Protein AF-A0A1G7JNN5-F1 (afdb_monomer)

Secondary structure (DSSP, 8-state):
---------SS--EEEEEEEE-TTS-EEEESS-S-SSSS--TTHHHHS-GGGS-EEEEEEEETT-TTS--EEEEEEEEE-TTS-EEEEEEEEETT-SS--TTSPPEEEEEE-

Radius of gyration: 16.77 Å; Cα contacts (8 Å, |Δi|>4): 185; chains: 1; bounding box: 44×44×38 Å

Foldseek 3Di:
DDDDDDDDDPDDFKDKWWWDQAPPRDTDIDPCPPDPDPDPPPCPVVVDQSRHDDTQKMWMAGPVCNVAATKMKGWDFDADPSRHTFKIKIWIQRNPPDDSPPHDTDIDMDGD

Structure (mmCIF, N/CA/C/O backbone):
data_AF-A0A1G7JNN5-F1
#
_entry.id   AF-A0A1G7JNN5-F1
#
loop_
_atom_site.group_PDB
_atom_site.id
_atom_site.type_symbol
_atom_site.label_atom_id
_atom_site.label_alt_id
_atom_site.label_comp_id
_atom_site.label_asym_id
_atom_site.label_entity_id
_atom_site.label_seq_id
_atom_site.pdbx_PDB_ins_code
_atom_site.Cartn_x
_atom_site.Cartn_y
_atom_site.Cartn_z
_atom_site.occupancy
_atom_site.B_iso_or_equiv
_atom_site.auth_seq_id
_atom_site.auth_comp_id
_atom_site.auth_asym_id
_atom_site.auth_atom_id
_atom_site.pdbx_PDB_model_num
ATOM 1 N N . MET A 1 1 ? 27.754 -28.618 -9.758 1.00 45.72 1 MET A N 1
ATOM 2 C CA . MET A 1 1 ? 28.251 -27.287 -9.344 1.00 45.72 1 MET A CA 1
ATOM 3 C C . MET A 1 1 ? 27.107 -26.300 -9.555 1.00 45.72 1 MET A C 1
ATOM 5 O O . MET A 1 1 ? 26.600 -26.252 -10.668 1.00 45.72 1 MET A O 1
ATOM 9 N N . ARG A 1 2 ? 26.599 -25.626 -8.513 1.00 41.53 2 ARG A N 1
ATOM 10 C CA . ARG A 1 2 ? 25.571 -24.576 -8.657 1.00 41.53 2 ARG A CA 1
ATOM 11 C C . ARG A 1 2 ? 26.281 -23.229 -8.617 1.00 41.53 2 ARG A C 1
ATOM 13 O O . ARG A 1 2 ? 26.905 -22.915 -7.610 1.00 41.53 2 ARG A O 1
ATOM 20 N N . THR A 1 3 ? 26.202 -22.472 -9.699 1.00 47.66 3 THR A N 1
ATOM 21 C CA . THR A 1 3 ? 26.700 -21.096 -9.741 1.00 47.66 3 THR A CA 1
ATOM 22 C C . THR A 1 3 ? 25.642 -20.190 -9.126 1.00 47.66 3 THR A C 1
ATOM 24 O O . THR A 1 3 ? 24.496 -20.199 -9.571 1.00 47.66 3 THR A O 1
ATOM 27 N N . ILE A 1 4 ? 26.011 -19.444 -8.086 1.00 55.50 4 ILE A N 1
ATOM 28 C CA . ILE A 1 4 ? 25.180 -18.385 -7.510 1.00 55.50 4 ILE A CA 1
ATOM 29 C C . ILE A 1 4 ? 25.763 -17.068 -8.009 1.00 55.50 4 ILE A C 1
ATOM 31 O O . ILE A 1 4 ? 26.889 -16.721 -7.663 1.00 55.50 4 ILE A O 1
ATOM 35 N N . THR A 1 5 ? 25.010 -16.356 -8.842 1.00 54.06 5 THR A N 1
ATOM 36 C CA . THR A 1 5 ? 25.376 -15.012 -9.294 1.00 54.06 5 THR A CA 1
ATOM 37 C C . THR A 1 5 ? 24.827 -14.009 -8.288 1.00 54.06 5 THR A C 1
ATOM 39 O O . THR A 1 5 ? 23.612 -13.855 -8.169 1.00 54.06 5 THR A O 1
ATOM 42 N N . VAL A 1 6 ? 25.711 -13.350 -7.542 1.00 56.34 6 VAL A N 1
ATOM 43 C CA . VAL A 1 6 ? 25.344 -12.251 -6.642 1.00 56.34 6 VAL A CA 1
ATOM 44 C C . VAL A 1 6 ? 25.503 -10.948 -7.417 1.00 56.34 6 VAL A C 1
ATOM 46 O O . VAL A 1 6 ? 26.601 -10.615 -7.853 1.00 56.34 6 VAL A O 1
ATOM 49 N N . HIS A 1 7 ? 24.403 -10.225 -7.613 1.00 55.28 7 HIS A N 1
ATOM 50 C CA . HIS A 1 7 ? 24.437 -8.866 -8.141 1.00 55.28 7 HIS A CA 1
ATOM 51 C C . HIS A 1 7 ? 24.513 -7.898 -6.962 1.00 55.28 7 HIS A C 1
ATOM 53 O O . HIS A 1 7 ? 23.499 -7.599 -6.333 1.00 55.28 7 HIS A O 1
ATOM 59 N N . GLU A 1 8 ? 25.714 -7.425 -6.642 1.00 58.59 8 GLU A N 1
ATOM 60 C CA . GLU A 1 8 ? 25.877 -6.314 -5.706 1.00 58.59 8 GLU A CA 1
ATOM 61 C C . GLU A 1 8 ? 25.434 -5.019 -6.395 1.00 58.59 8 GLU A C 1
ATOM 63 O O . GLU A 1 8 ? 25.980 -4.631 -7.429 1.00 58.59 8 GLU A O 1
ATOM 68 N N . SER A 1 9 ? 24.413 -4.350 -5.855 1.00 61.12 9 SER A N 1
ATOM 69 C CA . SER A 1 9 ? 24.042 -3.010 -6.310 1.00 61.12 9 SER A CA 1
ATOM 70 C C . SER A 1 9 ? 24.804 -1.974 -5.489 1.00 61.12 9 SER A C 1
ATOM 72 O O . SER A 1 9 ? 24.693 -1.960 -4.265 1.00 61.12 9 SER A O 1
ATOM 74 N N . SER A 1 10 ? 25.523 -1.063 -6.139 1.00 66.38 10 SER A N 1
ATOM 75 C CA . SER A 1 10 ? 26.294 -0.008 -5.466 1.00 66.38 10 SER A CA 1
ATOM 76 C C . SER A 1 10 ? 25.468 1.244 -5.121 1.00 66.38 10 SER A C 1
ATOM 78 O O . SER A 1 10 ? 26.033 2.319 -4.930 1.00 66.38 10 SER A O 1
ATOM 80 N N . GLY A 1 11 ? 24.134 1.147 -5.084 1.00 66.69 11 GLY A N 1
ATOM 81 C CA . GLY A 1 11 ? 23.238 2.283 -4.864 1.00 66.69 11 GLY A CA 1
ATOM 82 C C . GLY A 1 11 ? 21.772 1.875 -4.674 1.00 66.69 11 GLY A C 1
ATOM 83 O O . GLY A 1 11 ? 21.466 0.682 -4.683 1.00 66.69 11 GLY A O 1
ATOM 84 N N . PRO A 1 12 ? 20.858 2.847 -4.491 1.00 71.69 12 PRO A N 1
ATOM 85 C CA . PRO A 1 12 ? 19.436 2.578 -4.293 1.00 71.69 12 PRO A CA 1
ATOM 86 C C . PRO A 1 12 ? 18.842 1.780 -5.460 1.00 71.69 12 PRO A C 1
ATOM 88 O O . PRO A 1 12 ? 18.961 2.180 -6.617 1.00 71.69 12 PRO A O 1
ATOM 91 N N . VAL A 1 13 ? 18.182 0.661 -5.160 1.00 79.62 13 VAL A N 1
ATOM 92 C CA . VAL A 1 13 ? 17.563 -0.209 -6.179 1.00 79.62 13 VAL A CA 1
ATOM 93 C C . VAL A 1 13 ? 16.124 0.180 -6.492 1.00 79.62 13 VAL A C 1
ATOM 95 O O . VAL A 1 13 ? 15.661 -0.003 -7.614 1.00 79.62 13 VAL A O 1
ATOM 98 N N . SER A 1 14 ? 15.424 0.771 -5.527 1.00 78.06 14 SER A N 1
ATOM 99 C CA . SER A 1 14 ? 14.014 1.122 -5.649 1.00 78.06 14 SER A CA 1
ATOM 100 C C . SER A 1 14 ? 13.683 2.393 -4.884 1.00 78.06 14 SER A C 1
ATOM 102 O O . SER A 1 14 ? 14.269 2.665 -3.837 1.00 78.06 14 SER A O 1
ATOM 104 N N . GLN A 1 15 ? 12.687 3.118 -5.374 1.00 82.44 15 GLN A N 1
ATOM 105 C CA . GLN A 1 15 ? 12.061 4.238 -4.688 1.00 82.44 15 GLN A CA 1
ATOM 106 C C . GLN A 1 15 ? 10.631 3.858 -4.311 1.00 82.44 15 GLN A C 1
ATOM 108 O O . GLN A 1 15 ? 9.890 3.338 -5.147 1.00 82.44 15 GLN A O 1
ATOM 113 N N . LEU A 1 16 ? 10.252 4.131 -3.063 1.00 81.06 16 LEU A N 1
ATOM 114 C CA . LEU A 1 16 ? 8.884 3.994 -2.579 1.00 81.06 16 LEU A CA 1
ATOM 115 C C . LEU A 1 16 ? 8.282 5.388 -2.417 1.00 81.06 16 LEU A C 1
ATOM 117 O O . LEU A 1 16 ? 8.927 6.269 -1.849 1.00 81.06 16 LEU A O 1
ATOM 121 N N . ALA A 1 17 ? 7.052 5.564 -2.887 1.00 82.19 17 ALA A N 1
ATOM 122 C CA . ALA A 1 17 ? 6.241 6.735 -2.582 1.00 82.19 17 ALA A CA 1
ATOM 123 C C . ALA A 1 17 ? 4.939 6.290 -1.917 1.00 82.19 17 ALA A C 1
ATOM 125 O O . ALA A 1 17 ? 4.332 5.294 -2.320 1.00 82.19 17 ALA A O 1
ATOM 126 N N . PHE A 1 18 ? 4.536 7.032 -0.891 1.00 80.88 18 PHE A N 1
ATOM 127 C CA . PHE A 1 18 ? 3.347 6.774 -0.089 1.00 80.88 18 PHE A CA 1
ATOM 128 C C . PHE A 1 18 ? 2.391 7.948 -0.262 1.00 80.88 18 PHE A C 1
ATOM 130 O O . PHE A 1 18 ? 2.822 9.096 -0.344 1.00 80.88 18 PHE A O 1
ATOM 137 N N . SER A 1 19 ? 1.090 7.695 -0.336 1.00 80.19 19 SER A N 1
ATOM 138 C CA . SER A 1 19 ? 0.100 8.774 -0.401 1.00 80.19 19 SER A CA 1
ATOM 139 C C . SER A 1 19 ? -1.068 8.515 0.537 1.00 80.19 19 SER A C 1
ATOM 141 O O . SER A 1 19 ? -1.556 7.387 0.649 1.00 80.19 19 SER A O 1
ATOM 143 N N . TYR A 1 20 ? -1.523 9.573 1.205 1.00 75.75 20 TYR A N 1
ATOM 144 C CA . TYR A 1 20 ? -2.694 9.585 2.080 1.00 75.75 20 TYR A CA 1
ATOM 145 C C . TYR A 1 20 ? -3.799 10.445 1.469 1.00 75.75 20 TYR A C 1
ATOM 147 O O . TYR A 1 20 ? -3.546 11.307 0.630 1.00 75.75 20 TYR A O 1
ATOM 155 N N . VAL A 1 21 ? -5.039 10.202 1.887 1.00 65.75 21 VAL A N 1
ATOM 156 C CA . VAL A 1 21 ? -6.179 11.034 1.496 1.00 65.75 21 VAL A CA 1
ATOM 157 C C . VAL A 1 21 ? -6.425 12.039 2.611 1.00 65.75 21 VAL A C 1
ATOM 159 O O . VAL A 1 21 ? -6.840 11.655 3.702 1.00 65.75 21 VAL A O 1
ATOM 162 N N . GLY A 1 22 ? -6.143 13.310 2.340 1.00 60.09 22 GLY A N 1
ATOM 163 C CA . GLY A 1 22 ? -6.395 14.397 3.278 1.00 60.09 22 GLY A CA 1
ATOM 164 C C . GLY A 1 22 ? -7.877 14.794 3.349 1.00 60.09 22 GLY A C 1
ATOM 165 O O . GLY A 1 22 ? -8.701 14.333 2.545 1.00 60.09 22 GLY A O 1
ATOM 166 N N . PRO A 1 23 ? -8.235 15.693 4.282 1.00 53.12 23 PRO A N 1
ATOM 167 C CA . PRO A 1 23 ? -9.572 16.275 4.357 1.00 53.12 23 PRO A CA 1
ATOM 168 C C . PRO A 1 23 ? -9.991 16.860 2.998 1.00 53.12 23 PRO A C 1
ATOM 170 O O . PRO A 1 23 ? -9.267 17.662 2.413 1.00 53.12 23 PRO A O 1
ATOM 173 N N . GLY A 1 24 ? -11.148 16.441 2.476 1.00 59.19 24 GLY A N 1
ATOM 174 C CA . GLY A 1 24 ? -11.636 16.851 1.150 1.00 59.19 24 GLY A CA 1
ATOM 175 C C . GLY A 1 24 ? -11.289 15.900 -0.003 1.00 59.19 24 GLY A C 1
ATOM 176 O O . GLY A 1 24 ? -11.661 16.178 -1.139 1.00 59.19 24 GLY A O 1
ATOM 177 N N . GLY A 1 25 ? -10.630 14.767 0.267 1.00 62.19 25 GLY A N 1
ATOM 178 C CA . GLY A 1 25 ? -10.433 13.701 -0.724 1.00 62.19 25 GLY A CA 1
ATOM 179 C C . GLY A 1 25 ? -9.186 13.851 -1.600 1.00 62.19 25 GLY A C 1
ATOM 180 O O . GLY A 1 25 ? -8.951 13.011 -2.467 1.00 62.19 25 GLY A O 1
ATOM 181 N N . ALA A 1 26 ? -8.376 14.889 -1.384 1.00 72.25 26 ALA A N 1
ATOM 182 C CA . ALA A 1 26 ? -7.126 15.080 -2.110 1.00 72.25 26 ALA A CA 1
ATOM 183 C C . ALA A 1 26 ? -6.076 14.046 -1.673 1.00 72.25 26 ALA A C 1
ATOM 185 O O . ALA A 1 26 ? -5.858 13.844 -0.476 1.00 72.25 26 ALA A O 1
ATOM 186 N N . LEU A 1 27 ? -5.418 13.410 -2.647 1.00 70.00 27 LEU A N 1
ATOM 187 C CA . LEU A 1 27 ? -4.242 12.580 -2.400 1.00 70.00 27 LEU A CA 1
ATOM 188 C C . LEU A 1 27 ? -3.030 13.485 -2.180 1.00 70.00 27 LEU A C 1
ATOM 190 O O . LEU A 1 27 ? -2.681 14.277 -3.056 1.00 70.00 27 LEU A O 1
ATOM 194 N N . THR A 1 28 ? -2.381 13.332 -1.034 1.00 74.75 28 THR A N 1
ATOM 195 C CA . THR A 1 28 ? -1.140 14.027 -0.706 1.00 74.75 28 THR A CA 1
ATOM 196 C C . THR A 1 28 ? -0.028 13.000 -0.576 1.00 74.75 28 THR A C 1
ATOM 198 O O . THR A 1 28 ? -0.161 12.011 0.147 1.00 74.75 28 THR A O 1
ATOM 201 N N . GLU A 1 29 ? 1.067 13.226 -1.297 1.00 76.56 29 GLU A N 1
ATOM 202 C CA . GLU A 1 29 ? 2.272 12.411 -1.178 1.00 76.56 29 GLU A CA 1
ATOM 203 C C . GLU A 1 29 ? 2.951 12.670 0.171 1.00 76.56 29 GLU A C 1
ATOM 205 O O . GLU A 1 29 ? 3.161 13.818 0.578 1.00 76.56 29 GLU A O 1
ATOM 210 N N . ASP A 1 30 ? 3.296 11.592 0.864 1.00 69.50 30 ASP A N 1
ATOM 211 C CA . ASP A 1 30 ? 4.061 11.645 2.096 1.00 69.50 30 ASP A CA 1
ATOM 212 C C . ASP A 1 30 ? 5.553 11.765 1.779 1.00 69.50 30 ASP A C 1
ATOM 214 O O . ASP A 1 30 ? 6.188 10.838 1.274 1.00 69.50 30 ASP A O 1
ATOM 218 N N . LYS A 1 31 ? 6.112 12.938 2.081 1.00 66.12 31 LYS A N 1
ATOM 219 C CA . LYS A 1 31 ? 7.535 13.239 1.878 1.00 66.12 31 LYS A CA 1
ATOM 220 C C . LYS A 1 31 ? 8.426 12.663 2.978 1.00 66.12 31 LYS A C 1
ATOM 222 O O . LYS A 1 31 ? 9.637 12.585 2.784 1.00 66.12 31 LYS A O 1
ATOM 227 N N . CYS A 1 32 ? 7.842 12.293 4.115 1.00 61.22 32 CYS A N 1
ATOM 228 C CA . CYS A 1 32 ? 8.544 11.781 5.283 1.00 61.22 32 CYS A CA 1
ATOM 229 C C . CYS A 1 32 ? 7.768 10.586 5.855 1.00 61.22 32 CYS A C 1
ATOM 231 O O . CYS A 1 32 ? 7.268 10.682 6.980 1.00 61.22 32 CYS A O 1
ATOM 233 N N . PRO A 1 33 ? 7.666 9.467 5.109 1.00 59.19 33 PRO A N 1
ATOM 234 C CA . PRO A 1 33 ? 6.933 8.303 5.575 1.00 59.19 33 PRO A CA 1
ATOM 235 C C . PRO A 1 33 ? 7.539 7.820 6.888 1.00 59.19 33 PRO A C 1
ATOM 237 O O . PRO A 1 33 ? 8.691 7.387 6.936 1.00 59.19 33 PRO A O 1
ATOM 240 N N . LEU A 1 34 ? 6.752 7.906 7.962 1.00 52.81 34 LEU A N 1
ATOM 241 C CA . LEU A 1 34 ? 7.179 7.522 9.311 1.00 52.81 34 LEU A CA 1
ATOM 242 C C . LEU A 1 34 ? 7.525 6.026 9.415 1.00 52.81 34 LEU A C 1
ATOM 244 O O . LEU A 1 34 ? 8.194 5.619 10.361 1.00 52.81 34 LEU A O 1
ATOM 248 N N . ASN A 1 35 ? 7.145 5.212 8.421 1.00 48.78 35 ASN A N 1
ATOM 249 C CA . ASN A 1 35 ? 7.552 3.817 8.325 1.00 48.78 35 ASN A CA 1
ATOM 250 C C . ASN A 1 35 ? 7.611 3.322 6.865 1.00 48.78 35 ASN A C 1
ATOM 252 O O . ASN A 1 35 ? 6.576 3.267 6.202 1.00 48.78 35 ASN A O 1
ATOM 256 N N . PRO A 1 36 ? 8.788 2.911 6.353 1.00 47.72 36 PRO A N 1
ATOM 257 C CA . PRO A 1 36 ? 8.906 2.292 5.032 1.00 47.72 36 PRO A CA 1
ATOM 258 C C . PRO A 1 36 ? 8.488 0.811 5.024 1.00 47.72 36 PRO A C 1
ATOM 260 O O . PRO A 1 36 ? 8.288 0.237 3.954 1.00 47.72 36 PRO A O 1
ATOM 263 N N . GLU A 1 37 ? 8.342 0.182 6.196 1.00 46.38 37 GLU A N 1
ATOM 264 C CA . GLU A 1 37 ? 7.818 -1.176 6.316 1.00 46.38 37 GLU A CA 1
ATOM 265 C C . GLU A 1 37 ? 6.297 -1.147 6.455 1.00 46.38 37 GLU A C 1
ATOM 267 O O . GLU A 1 37 ? 5.731 -0.389 7.235 1.00 46.38 37 GLU A O 1
ATOM 272 N N . ILE A 1 38 ? 5.641 -1.998 5.672 1.00 49.62 38 ILE A N 1
ATOM 273 C CA . ILE A 1 38 ? 4.214 -2.038 5.336 1.00 49.62 38 ILE A CA 1
ATOM 274 C C . ILE A 1 38 ? 3.363 -2.512 6.535 1.00 49.62 38 ILE A C 1
ATOM 276 O O . ILE A 1 38 ? 2.559 -3.445 6.449 1.00 49.62 38 ILE A O 1
ATOM 280 N N . GLY A 1 39 ? 3.528 -1.885 7.694 1.00 50.91 39 GLY A N 1
ATOM 281 C CA . GLY A 1 39 ? 2.747 -2.064 8.907 1.00 50.91 39 GLY A CA 1
ATOM 282 C C . GLY A 1 39 ? 1.952 -0.800 9.194 1.00 50.91 39 GLY A C 1
ATOM 283 O O . GLY A 1 39 ? 2.396 0.303 8.897 1.00 50.91 39 GLY A O 1
ATOM 284 N N . LEU A 1 40 ? 0.761 -0.946 9.776 1.00 53.44 40 LEU A N 1
ATOM 285 C CA . LEU A 1 40 ? 0.187 0.159 10.534 1.00 53.44 40 LEU A CA 1
ATOM 286 C C . LEU A 1 40 ? 1.245 0.593 11.540 1.00 53.44 40 LEU A C 1
ATOM 288 O O . LEU A 1 40 ? 1.683 -0.229 12.347 1.00 53.44 40 LEU A O 1
ATOM 292 N N . ASP A 1 41 ? 1.703 1.834 11.400 1.00 48.81 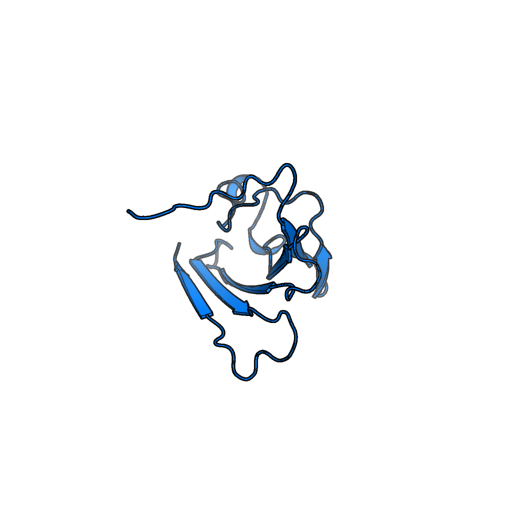41 ASP A N 1
ATOM 293 C CA . ASP A 1 41 ? 2.761 2.382 12.224 1.00 48.81 41 ASP A CA 1
ATOM 294 C C . ASP A 1 41 ? 2.426 2.094 13.690 1.00 48.81 41 ASP A C 1
ATOM 296 O O . ASP A 1 41 ? 1.380 2.508 14.203 1.00 48.81 41 ASP A O 1
ATOM 300 N N . ARG A 1 42 ? 3.301 1.343 14.365 1.00 47.19 42 ARG A N 1
ATOM 301 C CA . ARG A 1 42 ? 3.142 1.012 15.787 1.00 47.19 42 ARG A CA 1
ATOM 302 C C . ARG A 1 42 ? 3.048 2.284 16.641 1.00 47.19 42 ARG A C 1
ATOM 304 O O . ARG A 1 42 ? 2.557 2.227 17.768 1.00 47.19 42 ARG A O 1
ATOM 311 N N . TYR A 1 43 ? 3.470 3.422 16.090 1.00 48.28 43 TYR A N 1
ATOM 312 C CA . TYR A 1 43 ? 3.443 4.740 16.699 1.00 48.28 43 TYR A CA 1
ATOM 313 C C . TYR A 1 43 ? 2.229 5.599 16.310 1.00 48.28 43 TYR A C 1
ATOM 315 O O . TYR A 1 43 ? 2.045 6.651 16.914 1.00 48.28 43 TYR A O 1
ATOM 323 N N . LEU A 1 44 ? 1.329 5.167 15.411 1.00 52.84 44 LEU A N 1
ATOM 324 C CA . LEU A 1 44 ? 0.096 5.923 15.100 1.00 52.84 44 LEU A CA 1
ATOM 325 C C . LEU A 1 44 ? -0.765 6.181 16.350 1.00 52.84 44 LEU A C 1
ATOM 327 O O . LEU A 1 44 ? -1.391 7.230 16.458 1.00 52.84 44 LEU A O 1
ATOM 331 N N . ARG A 1 45 ? -0.715 5.285 17.350 1.00 49.62 45 ARG A N 1
ATOM 332 C CA . ARG A 1 45 ? -1.364 5.467 18.665 1.00 49.62 45 ARG A CA 1
ATOM 333 C C . ARG A 1 45 ? -0.861 6.705 19.432 1.00 49.62 45 ARG A C 1
ATOM 335 O O . ARG A 1 45 ? -1.552 7.168 20.333 1.00 49.62 45 ARG A O 1
ATOM 342 N N . ILE A 1 46 ? 0.332 7.205 19.106 1.00 49.41 46 ILE A N 1
ATOM 343 C CA . ILE A 1 46 ? 0.991 8.348 19.755 1.00 49.41 46 ILE A CA 1
ATOM 344 C C . ILE A 1 46 ? 0.656 9.663 19.033 1.00 49.41 46 ILE A C 1
ATOM 346 O O . ILE A 1 46 ? 0.568 10.702 19.682 1.00 49.41 46 ILE A O 1
ATOM 350 N N . TYR A 1 47 ? 0.439 9.630 17.713 1.00 48.84 47 TYR A N 1
ATOM 351 C CA . TYR A 1 47 ? 0.385 10.836 16.874 1.00 48.84 47 TYR A CA 1
ATOM 352 C C . TYR A 1 47 ? -1.026 11.316 16.479 1.00 48.84 47 TYR A C 1
ATOM 354 O O . TYR A 1 47 ? -1.146 12.399 15.912 1.00 48.84 47 TYR A O 1
ATOM 362 N N . GLY A 1 48 ? -2.102 10.581 16.795 1.00 49.25 48 GLY A N 1
ATOM 363 C CA . GLY A 1 48 ? -3.483 11.029 16.549 1.00 49.25 48 GLY A CA 1
ATOM 364 C C . GLY A 1 48 ? -4.488 9.887 16.368 1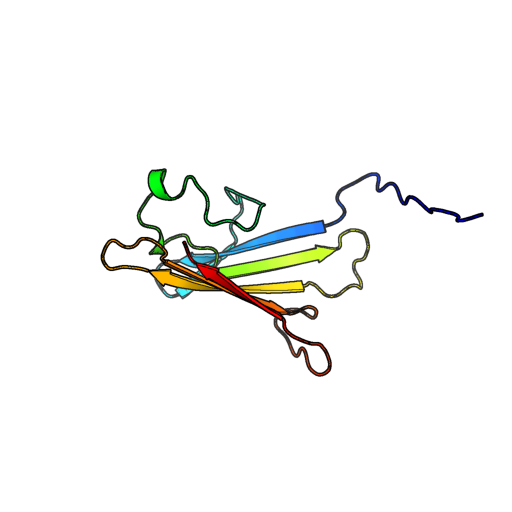.00 49.25 48 GLY A C 1
ATOM 365 O O . GLY A 1 48 ? -4.154 8.716 16.533 1.00 49.25 48 GLY A O 1
ATOM 366 N N . LYS A 1 49 ? -5.748 10.210 16.031 1.00 52.88 49 LYS A N 1
ATOM 367 C CA . LYS A 1 49 ? -6.718 9.192 15.584 1.00 52.88 49 LYS A CA 1
ATOM 368 C C . LYS A 1 49 ? -6.303 8.698 14.198 1.00 52.88 49 LYS A C 1
ATOM 370 O O . LYS A 1 49 ? -5.937 9.497 13.344 1.00 52.88 49 LYS A O 1
ATOM 375 N N . PHE A 1 50 ? -6.376 7.386 13.975 1.00 57.03 50 PHE A N 1
ATOM 376 C CA . PHE A 1 50 ? -5.822 6.739 12.784 1.00 57.03 50 PHE A CA 1
ATOM 377 C C . PHE A 1 50 ? -6.378 7.298 11.467 1.00 57.03 50 PHE A C 1
ATOM 379 O O . PHE A 1 50 ? -5.644 7.313 10.491 1.00 57.03 50 PHE A O 1
ATOM 386 N N . SER A 1 51 ? -7.630 7.770 11.423 1.00 55.19 51 SER A N 1
ATOM 387 C CA . SER A 1 51 ? -8.368 8.076 10.186 1.00 55.19 51 SER A CA 1
ATOM 388 C C . SER A 1 51 ? -7.694 9.061 9.232 1.00 55.19 51 SER A C 1
ATOM 390 O O . SER A 1 51 ? -7.834 8.896 8.020 1.00 55.19 51 SER A O 1
ATOM 392 N N . ASP A 1 52 ? -6.975 10.054 9.752 1.00 52.88 52 ASP A N 1
ATOM 393 C CA . ASP A 1 52 ? -6.630 11.247 8.969 1.00 52.88 52 ASP A CA 1
ATOM 394 C C . ASP A 1 52 ? -5.298 11.112 8.214 1.00 52.88 52 ASP A C 1
ATOM 396 O O . ASP A 1 52 ? -4.985 11.943 7.365 1.00 52.88 52 ASP A O 1
ATOM 400 N N . LEU A 1 53 ? -4.518 10.063 8.503 1.00 65.44 53 LEU A N 1
ATOM 401 C CA . LEU A 1 5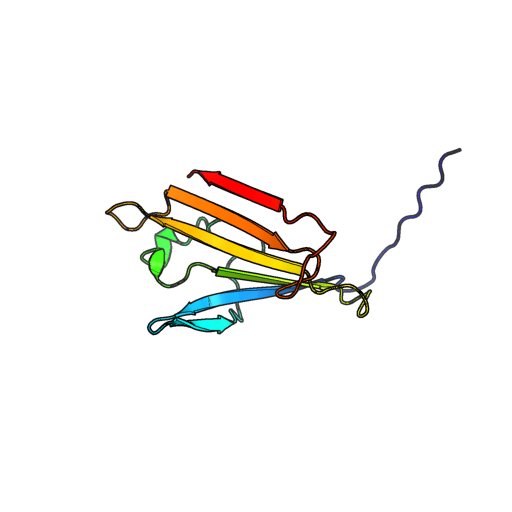3 ? -3.152 9.885 7.991 1.00 65.44 53 LEU A CA 1
ATOM 402 C C . LEU A 1 53 ? -2.850 8.441 7.548 1.00 65.44 53 LEU A C 1
ATOM 404 O O . LEU A 1 53 ? -1.689 8.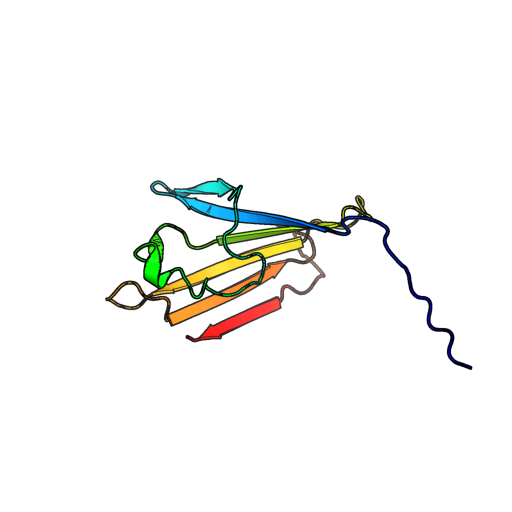054 7.432 1.00 65.44 53 LEU A O 1
ATOM 408 N N . LEU A 1 54 ? -3.872 7.612 7.289 1.00 73.50 54 LEU A N 1
ATOM 409 C CA . LEU A 1 54 ? -3.626 6.275 6.736 1.00 73.50 54 LEU A CA 1
ATOM 410 C C . LEU A 1 54 ? -3.190 6.375 5.278 1.00 73.50 54 LEU A C 1
ATOM 412 O O . LEU A 1 54 ? -3.930 6.881 4.429 1.00 73.50 54 LEU A O 1
ATOM 416 N N . VAL A 1 55 ? -2.023 5.804 4.987 1.00 78.31 55 VAL A N 1
ATOM 417 C CA . VAL A 1 55 ? -1.550 5.558 3.623 1.00 78.31 55 VAL A CA 1
ATOM 418 C C . VAL A 1 55 ? -2.614 4.780 2.861 1.00 78.31 55 VAL A C 1
ATOM 420 O O . VAL A 1 55 ? -2.991 3.691 3.267 1.00 78.31 55 VAL A O 1
ATOM 423 N N . ARG A 1 56 ? -3.082 5.309 1.737 1.00 80.94 56 ARG A N 1
ATOM 424 C CA . ARG A 1 56 ? -4.044 4.635 0.852 1.00 80.94 56 ARG A CA 1
ATOM 425 C C . ARG A 1 56 ? -3.384 4.040 -0.373 1.00 80.94 56 ARG A C 1
ATOM 427 O O . ARG A 1 56 ? -3.937 3.122 -0.971 1.00 80.94 56 ARG A O 1
ATOM 434 N N . GLU A 1 57 ? -2.221 4.555 -0.739 1.00 86.38 57 GLU A N 1
ATOM 435 C CA . GLU A 1 57 ? -1.535 4.182 -1.962 1.00 86.38 57 GLU A CA 1
ATOM 436 C C . GLU A 1 57 ? -0.037 4.074 -1.728 1.00 86.38 57 GLU A C 1
ATOM 438 O O . GLU A 1 57 ? 0.558 4.911 -1.047 1.00 86.38 57 GLU A O 1
ATOM 443 N N . ILE A 1 58 ? 0.562 3.046 -2.320 1.00 85.88 58 ILE A N 1
ATOM 444 C CA . ILE A 1 58 ? 2.008 2.851 -2.357 1.00 85.88 58 ILE A CA 1
ATOM 445 C C . ILE A 1 58 ? 2.394 2.617 -3.809 1.00 85.88 58 ILE A C 1
ATOM 447 O O . ILE A 1 58 ? 1.767 1.807 -4.490 1.00 85.88 58 ILE A O 1
ATOM 451 N N . THR A 1 59 ? 3.435 3.293 -4.279 1.00 88.00 59 THR A N 1
ATOM 452 C CA . THR A 1 59 ? 4.050 3.005 -5.577 1.00 88.00 59 THR A CA 1
ATOM 453 C C . THR A 1 59 ? 5.516 2.664 -5.401 1.00 88.00 59 THR A C 1
ATOM 455 O O . THR A 1 59 ? 6.208 3.327 -4.628 1.00 88.00 59 THR A O 1
ATOM 458 N N . VAL A 1 60 ? 5.992 1.658 -6.134 1.00 87.25 60 VAL A N 1
ATOM 459 C CA . VAL A 1 60 ? 7.402 1.250 -6.112 1.00 87.25 60 VAL A CA 1
ATOM 460 C C . VAL A 1 60 ? 7.979 1.312 -7.517 1.00 87.25 60 VAL A C 1
ATOM 462 O O . VAL A 1 60 ? 7.546 0.568 -8.401 1.00 87.25 60 VAL A O 1
ATOM 465 N N . SER A 1 61 ? 8.978 2.172 -7.691 1.00 86.62 61 SER A N 1
ATOM 466 C CA . SER A 1 61 ? 9.722 2.359 -8.939 1.00 86.62 61 SER A CA 1
ATOM 467 C C . SER A 1 61 ? 11.099 1.711 -8.821 1.00 86.62 61 SER A C 1
ATOM 469 O O . SER A 1 61 ? 11.822 1.974 -7.859 1.00 86.62 61 SER A O 1
ATOM 471 N N . GLN A 1 62 ? 11.484 0.879 -9.790 1.00 85.06 62 GLN A N 1
ATOM 472 C CA . GLN A 1 62 ? 12.819 0.271 -9.836 1.00 85.06 62 GLN A CA 1
ATOM 473 C C . GLN A 1 62 ? 13.813 1.261 -10.457 1.00 85.06 62 GLN A C 1
ATOM 475 O O . GLN A 1 62 ? 13.730 1.579 -11.642 1.00 85.06 62 GLN A O 1
ATOM 480 N N . LEU A 1 63 ? 14.758 1.760 -9.661 1.00 83.81 63 LEU A N 1
ATOM 481 C CA . LEU A 1 63 ? 15.720 2.787 -10.084 1.00 83.81 63 LEU A CA 1
ATOM 482 C C . LEU A 1 63 ? 16.815 2.216 -10.991 1.00 83.81 63 LEU A C 1
ATOM 484 O O . LEU A 1 63 ? 17.322 2.900 -11.876 1.00 83.81 63 LEU A O 1
ATOM 488 N N . ASN A 1 64 ? 17.155 0.945 -10.795 1.00 82.25 64 ASN A N 1
ATOM 489 C CA . ASN A 1 64 ? 18.122 0.213 -11.612 1.00 82.25 64 ASN A CA 1
ATOM 490 C C . ASN A 1 64 ? 17.505 -0.412 -12.878 1.00 82.25 64 ASN A C 1
ATOM 492 O O . ASN A 1 64 ? 18.232 -0.957 -13.707 1.00 82.25 64 ASN A O 1
ATOM 496 N N . ALA A 1 65 ? 16.181 -0.346 -13.035 1.00 81.69 65 ALA A N 1
ATOM 497 C CA . ALA A 1 65 ? 15.457 -0.930 -14.156 1.00 81.69 65 ALA A CA 1
ATOM 498 C C . ALA A 1 65 ? 14.284 -0.019 -14.571 1.00 81.69 65 ALA A C 1
ATOM 500 O O . ALA A 1 65 ? 13.125 -0.387 -14.387 1.00 81.69 65 ALA A O 1
ATOM 501 N N . PRO A 1 66 ? 14.557 1.160 -15.164 1.00 77.81 66 PRO A N 1
ATOM 502 C CA . PRO A 1 66 ? 13.545 2.195 -15.417 1.00 77.81 66 PRO A CA 1
ATOM 503 C C . PRO A 1 66 ? 12.453 1.784 -16.416 1.00 77.81 66 PRO A C 1
ATOM 505 O O . PRO A 1 66 ? 11.398 2.405 -16.463 1.00 77.81 66 PRO A O 1
ATOM 508 N N . ASN A 1 67 ? 12.687 0.729 -17.203 1.00 82.62 67 ASN A N 1
ATOM 509 C CA . ASN A 1 67 ? 11.696 0.168 -18.126 1.00 82.62 67 ASN A CA 1
ATOM 510 C C . ASN A 1 67 ? 10.746 -0.838 -17.451 1.00 82.62 67 ASN A C 1
ATOM 512 O O . ASN A 1 67 ? 9.841 -1.350 -18.109 1.00 82.62 67 ASN A O 1
ATOM 516 N N . GLN A 1 68 ? 10.968 -1.177 -16.177 1.00 83.75 68 GLN A N 1
ATOM 517 C CA . GLN A 1 68 ? 10.063 -2.046 -15.429 1.00 83.75 68 GLN A CA 1
ATOM 518 C C . GLN A 1 68 ? 8.817 -1.269 -14.992 1.00 83.75 68 GLN A C 1
ATOM 520 O O . GLN A 1 68 ? 8.910 -0.073 -14.700 1.00 83.75 68 GLN A O 1
ATOM 525 N N . PRO A 1 69 ? 7.652 -1.932 -14.910 1.00 84.88 69 PRO A N 1
ATOM 526 C CA . PRO A 1 69 ? 6.442 -1.297 -14.420 1.00 84.88 69 PRO A CA 1
ATOM 527 C C . PRO A 1 69 ? 6.624 -0.730 -13.010 1.00 84.88 69 PRO A C 1
ATOM 529 O O . PRO A 1 69 ? 7.212 -1.365 -12.131 1.00 84.88 69 PRO A O 1
ATOM 532 N N . ILE A 1 70 ? 6.059 0.455 -12.782 1.00 89.81 70 ILE A N 1
ATOM 533 C CA . ILE A 1 70 ? 5.899 1.000 -11.436 1.00 89.81 70 ILE A CA 1
ATOM 534 C C . ILE A 1 70 ? 4.760 0.227 -10.783 1.00 89.81 70 ILE A C 1
ATOM 536 O O . ILE A 1 70 ? 3.600 0.358 -11.180 1.00 89.81 70 ILE A O 1
ATOM 540 N N . THR A 1 71 ? 5.091 -0.594 -9.793 1.00 89.94 71 THR A N 1
ATOM 541 C CA . THR A 1 71 ? 4.080 -1.383 -9.084 1.00 89.94 71 THR A CA 1
ATOM 542 C C . THR A 1 71 ? 3.250 -0.471 -8.188 1.00 89.94 71 THR A C 1
ATOM 544 O O . THR A 1 71 ? 3.733 0.563 -7.719 1.00 89.94 71 THR A O 1
ATOM 547 N N . TYR A 1 72 ? 1.998 -0.848 -7.958 1.00 91.00 72 TYR A N 1
ATOM 548 C CA . TYR A 1 72 ? 1.046 -0.063 -7.181 1.00 91.00 72 TYR A CA 1
ATOM 549 C C . TYR A 1 72 ? 0.330 -0.954 -6.17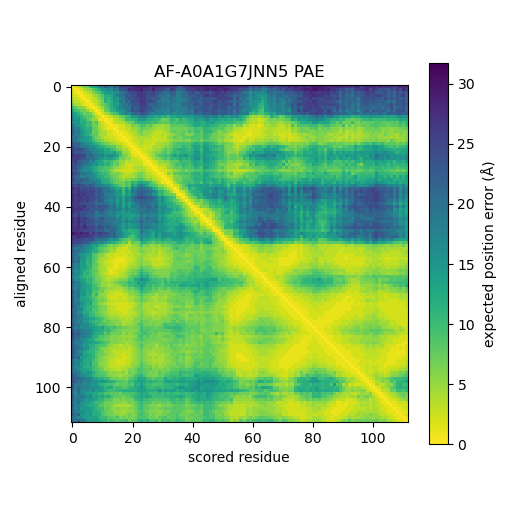4 1.00 91.00 72 TYR A C 1
ATOM 551 O O . TYR A 1 72 ? -0.131 -2.036 -6.526 1.00 91.00 72 TYR A O 1
ATOM 559 N N . SER A 1 73 ? 0.188 -0.481 -4.943 1.00 90.25 73 SER A N 1
ATOM 560 C CA . SER A 1 73 ? -0.661 -1.104 -3.935 1.00 90.25 73 SER A CA 1
ATOM 561 C C . SER A 1 73 ? -1.713 -0.116 -3.467 1.00 90.25 73 SER A C 1
ATOM 563 O O . SER A 1 73 ? -1.391 1.023 -3.124 1.00 90.25 73 SER A O 1
ATOM 565 N N . LYS A 1 74 ? -2.957 -0.579 -3.385 1.00 89.31 74 LYS A N 1
ATOM 566 C CA . LYS A 1 74 ? -4.078 0.160 -2.808 1.00 89.31 74 LYS A CA 1
ATOM 567 C C . LYS A 1 74 ? -4.435 -0.424 -1.447 1.00 89.31 74 LYS A C 1
ATOM 569 O O . LYS A 1 74 ? -4.563 -1.637 -1.301 1.00 89.31 74 LYS A O 1
ATOM 574 N N . LEU A 1 75 ? -4.585 0.441 -0.451 1.00 86.19 75 LEU A N 1
ATOM 575 C CA . LEU A 1 75 ? -4.821 0.067 0.937 1.00 86.19 75 LEU A CA 1
ATOM 576 C C . LEU A 1 75 ? -6.189 0.583 1.395 1.00 86.19 75 LEU A C 1
ATOM 578 O O . LEU A 1 75 ? -6.468 1.787 1.405 1.00 86.19 75 LEU A O 1
ATOM 582 N N . THR A 1 76 ? -7.046 -0.345 1.811 1.00 86.62 76 THR A N 1
ATOM 583 C CA . THR A 1 76 ? -8.373 -0.053 2.365 1.00 86.62 76 THR A CA 1
ATOM 584 C C . THR A 1 76 ? -8.423 -0.489 3.822 1.00 86.62 76 THR A C 1
ATOM 586 O O . THR A 1 76 ? -7.955 -1.569 4.166 1.00 86.62 76 THR A O 1
ATOM 589 N N . TYR A 1 77 ? -9.000 0.341 4.688 1.00 80.94 77 TYR A N 1
ATOM 590 C CA . TYR A 1 77 ? -9.027 0.112 6.131 1.00 80.94 77 TYR A CA 1
ATOM 591 C C . TYR A 1 77 ? -10.453 0.123 6.661 1.00 80.94 77 TYR A C 1
ATOM 593 O O . TYR A 1 77 ? -11.269 0.932 6.216 1.00 80.94 77 TYR A O 1
ATOM 601 N N . ALA A 1 78 ? -10.707 -0.727 7.651 1.00 83.62 78 ALA A N 1
ATOM 602 C CA . ALA A 1 78 ? -11.879 -0.660 8.512 1.00 83.62 78 ALA A CA 1
ATOM 603 C C . ALA A 1 78 ? -11.455 -0.217 9.916 1.00 83.62 78 ALA A C 1
ATOM 605 O O . ALA A 1 78 ? -10.405 -0.641 10.407 1.00 83.62 78 ALA A O 1
ATOM 606 N N . THR A 1 79 ? -12.273 0.616 10.560 1.00 79.50 79 THR A N 1
ATOM 607 C CA . THR A 1 79 ? -12.039 1.107 11.924 1.00 79.50 79 THR A CA 1
ATOM 608 C C . THR A 1 79 ? -13.184 0.734 12.860 1.00 79.50 79 THR A C 1
ATOM 610 O O . THR A 1 79 ? -14.330 0.621 12.425 1.00 79.50 79 THR A O 1
ATOM 613 N N . ASN A 1 80 ? -12.892 0.566 14.149 1.00 80.94 80 ASN A N 1
ATOM 614 C CA . ASN A 1 80 ? -13.916 0.442 15.188 1.00 80.94 80 ASN A CA 1
ATOM 615 C C . ASN A 1 80 ? -14.486 1.820 15.597 1.00 80.94 80 ASN A C 1
ATOM 617 O O . ASN A 1 80 ? -14.091 2.855 15.055 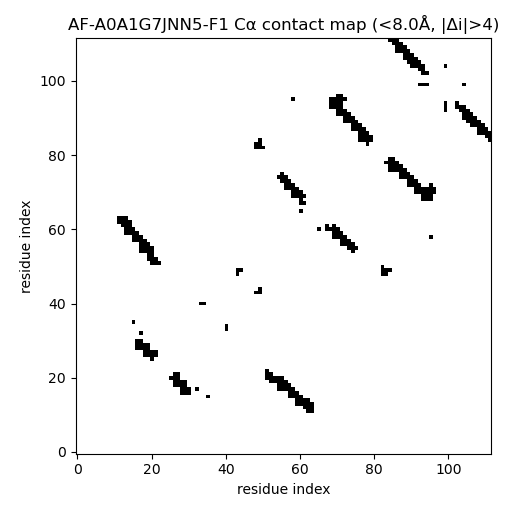1.00 80.94 80 ASN A O 1
ATOM 621 N N . ALA A 1 81 ? -15.411 1.830 16.563 1.00 81.75 81 ALA A N 1
ATOM 622 C CA . ALA A 1 81 ? -16.069 3.048 17.052 1.00 81.75 81 ALA A CA 1
ATOM 623 C C . ALA A 1 81 ? -15.100 4.070 17.677 1.00 81.75 81 ALA A C 1
ATOM 625 O O . ALA A 1 81 ? -15.342 5.272 17.608 1.00 81.75 81 ALA A O 1
ATOM 626 N N . ASP A 1 82 ? -13.982 3.602 18.231 1.00 76.81 82 ASP A N 1
ATOM 627 C CA . ASP A 1 82 ? -12.950 4.451 18.832 1.00 76.81 82 ASP A CA 1
ATOM 628 C C . ASP A 1 82 ? -11.957 5.006 17.790 1.00 76.81 82 ASP A C 1
ATOM 630 O O . ASP A 1 82 ? -11.092 5.823 18.112 1.00 76.81 82 ASP A O 1
ATOM 634 N N . GLY A 1 83 ? -12.086 4.588 16.524 1.00 72.00 83 GLY A N 1
ATOM 635 C CA . GLY A 1 83 ? -11.231 5.017 15.420 1.00 72.00 83 GLY A CA 1
ATOM 636 C C . GLY A 1 83 ? -9.931 4.221 15.279 1.00 72.00 83 GLY A C 1
ATOM 637 O O . GLY A 1 83 ? -9.035 4.667 14.565 1.00 72.00 83 GLY A O 1
ATOM 638 N N . TYR A 1 84 ? -9.807 3.058 15.926 1.00 73.50 84 TYR A N 1
ATOM 639 C CA . TYR A 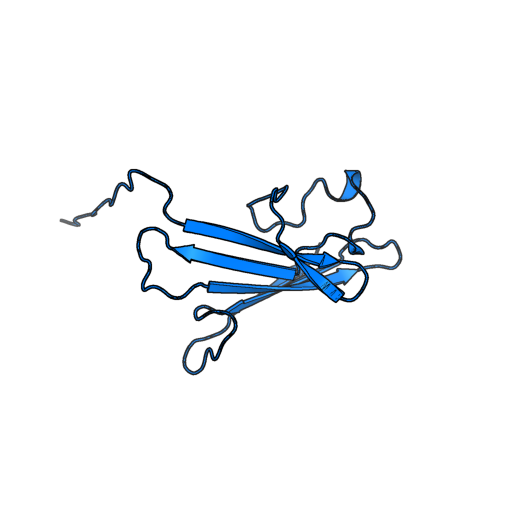1 84 ? -8.684 2.137 15.721 1.00 73.50 84 TYR A CA 1
ATOM 640 C C . TYR A 1 84 ? -8.917 1.269 14.494 1.00 73.50 84 TYR A C 1
ATOM 642 O O . TYR A 1 84 ? -10.029 0.784 14.284 1.00 73.50 84 TYR A O 1
ATOM 650 N N . VAL A 1 85 ? -7.866 1.025 13.709 1.00 76.62 85 VAL A N 1
ATOM 651 C CA . VAL A 1 85 ? -7.952 0.068 12.604 1.00 76.62 85 VAL A CA 1
ATOM 652 C C . VAL A 1 85 ? -8.151 -1.342 13.149 1.00 76.62 85 VAL A C 1
ATOM 654 O O . VAL A 1 85 ? -7.399 -1.793 14.004 1.00 76.62 85 VAL A O 1
ATOM 657 N N . THR A 1 86 ? -9.128 -2.049 12.592 1.00 80.62 86 THR A N 1
ATOM 658 C CA . THR A 1 86 ? -9.390 -3.468 12.867 1.00 80.62 86 THR A CA 1
ATOM 659 C C . THR A 1 86 ? -8.995 -4.362 11.699 1.00 80.62 86 THR A C 1
ATOM 661 O O . THR A 1 86 ? -8.710 -5.547 11.867 1.00 80.62 86 THR A O 1
ATOM 664 N N . THR A 1 87 ? -9.000 -3.832 10.477 1.00 83.19 87 THR A N 1
ATOM 665 C CA . THR A 1 87 ? -8.656 -4.595 9.276 1.00 83.19 87 THR A CA 1
ATOM 666 C C . THR A 1 87 ? -8.018 -3.693 8.234 1.00 83.19 87 THR A C 1
ATOM 668 O O . THR A 1 87 ? -8.443 -2.553 8.041 1.00 83.19 87 THR A O 1
ATOM 671 N N . ARG A 1 88 ? -7.024 -4.234 7.532 1.00 85.56 88 ARG A N 1
ATOM 672 C CA . ARG A 1 88 ? -6.422 -3.659 6.333 1.00 85.56 88 ARG A CA 1
ATOM 673 C C . ARG A 1 88 ? -6.530 -4.657 5.189 1.00 85.56 88 ARG A C 1
ATOM 675 O O . ARG A 1 88 ? -6.141 -5.810 5.341 1.00 85.56 88 ARG A O 1
ATOM 682 N N . VAL A 1 89 ? -7.008 -4.189 4.048 1.00 88.69 89 VAL A N 1
ATOM 683 C CA . VAL A 1 89 ? -6.991 -4.904 2.773 1.00 88.69 89 VAL A CA 1
ATOM 684 C C . VAL A 1 89 ? -5.956 -4.238 1.878 1.00 88.69 89 VAL A C 1
ATOM 686 O O . VAL A 1 89 ? -6.021 -3.025 1.674 1.00 88.69 89 VAL A O 1
ATOM 689 N N . THR A 1 90 ? -5.021 -5.022 1.357 1.00 89.31 90 THR A N 1
ATOM 690 C CA . THR A 1 90 ? -4.005 -4.577 0.401 1.00 89.31 90 THR A CA 1
ATOM 691 C C . THR A 1 90 ? -4.297 -5.213 -0.951 1.00 89.31 90 THR A C 1
ATOM 693 O O . THR A 1 90 ? -4.249 -6.434 -1.074 1.00 89.31 90 THR A O 1
ATOM 696 N N . GLU A 1 91 ? -4.575 -4.399 -1.963 1.00 91.38 91 GLU A N 1
ATOM 697 C CA . GLU A 1 91 ? -4.714 -4.823 -3.359 1.00 91.38 91 GLU A CA 1
ATOM 698 C C . GLU A 1 91 ? -3.408 -4.489 -4.096 1.00 91.38 91 GLU A C 1
ATOM 700 O O . GLU A 1 91 ? -3.045 -3.318 -4.209 1.00 91.38 91 GLU A O 1
ATOM 705 N N . TYR A 1 92 ? -2.674 -5.502 -4.559 1.00 90.88 92 TYR A N 1
ATOM 706 C CA . TYR A 1 92 ? -1.388 -5.346 -5.243 1.00 90.88 92 TYR A CA 1
ATOM 707 C C . TYR A 1 92 ? -1.534 -5.462 -6.762 1.00 90.88 92 TYR A C 1
ATOM 709 O O . TYR A 1 92 ? -1.959 -6.495 -7.283 1.00 90.88 92 TYR A O 1
ATOM 717 N N . HIS A 1 93 ? -1.114 -4.416 -7.468 1.00 92.75 93 HIS A N 1
ATOM 718 C CA . HIS A 1 93 ? -1.170 -4.259 -8.916 1.00 92.75 93 HIS A CA 1
ATOM 719 C C . HIS A 1 93 ? 0.252 -4.229 -9.506 1.00 92.75 93 HIS A C 1
ATOM 721 O O . HIS A 1 93 ? 0.926 -3.189 -9.467 1.00 92.75 93 HIS A O 1
ATOM 727 N N . PRO A 1 94 ? 0.734 -5.349 -10.068 1.00 88.75 94 PRO A N 1
ATOM 728 C CA . PRO A 1 94 ? 2.106 -5.461 -10.563 1.00 88.75 94 PRO A CA 1
ATOM 729 C C . PRO A 1 94 ? 2.410 -4.571 -11.775 1.00 88.75 94 PRO A C 1
ATOM 731 O O . PRO A 1 94 ? 3.570 -4.243 -11.997 1.00 88.75 94 PRO A O 1
ATOM 734 N N . LEU A 1 95 ? 1.399 -4.154 -12.546 1.00 88.88 95 LEU A N 1
ATOM 735 C CA . LEU A 1 95 ? 1.561 -3.249 -13.693 1.00 88.88 95 LEU A CA 1
ATOM 736 C C . LEU A 1 95 ? 1.184 -1.788 -13.381 1.00 88.88 95 LEU A C 1
ATOM 738 O O . LEU A 1 95 ? 1.109 -0.959 -14.288 1.00 88.88 95 LEU A O 1
ATOM 742 N N . GLY A 1 96 ? 0.936 -1.458 -12.110 1.00 88.19 96 GLY A N 1
ATOM 743 C CA . GLY A 1 96 ? 0.583 -0.105 -11.678 1.00 88.19 96 GLY A CA 1
ATOM 744 C C . GLY A 1 96 ? -0.925 0.178 -11.674 1.00 88.19 96 GLY A C 1
ATOM 745 O O . GLY A 1 96 ? -1.745 -0.736 -11.748 1.00 88.19 96 GLY A O 1
ATOM 746 N N . LYS A 1 97 ? -1.303 1.465 -11.592 1.00 83.00 97 LYS A N 1
ATOM 747 C CA . LYS A 1 97 ? -2.706 1.944 -11.498 1.00 83.00 97 LYS A CA 1
ATOM 748 C C . LYS A 1 97 ? -3.565 1.675 -12.746 1.00 83.00 97 LYS A C 1
ATOM 750 O O . LYS A 1 97 ? -4.775 1.882 -12.712 1.00 83.00 97 LYS A O 1
ATOM 755 N N . GLY A 1 98 ? -2.940 1.290 -13.858 1.00 79.94 98 GLY A N 1
ATOM 756 C CA . GLY A 1 98 ? -3.608 1.033 -15.130 1.00 79.94 98 GLY A CA 1
ATOM 757 C C . GLY A 1 98 ? -4.185 -0.380 -15.248 1.00 79.94 98 GLY A C 1
ATOM 758 O O . GLY A 1 98 ? -4.419 -1.088 -14.268 1.00 79.94 98 GLY A O 1
ATOM 759 N N . SER A 1 99 ? -4.407 -0.805 -16.491 1.00 76.44 99 SER A N 1
ATOM 760 C CA . SER A 1 99 ? -4.869 -2.160 -16.788 1.00 76.44 99 SER A CA 1
ATOM 761 C C . SER A 1 99 ? -3.836 -3.200 -16.347 1.00 76.44 99 SER A C 1
ATOM 763 O O . SER A 1 99 ? -2.694 -3.177 -16.795 1.00 76.44 99 SER A O 1
ATOM 765 N N . ASN A 1 100 ? -4.262 -4.135 -15.498 1.00 84.25 100 ASN A N 1
ATOM 766 C CA . ASN A 1 100 ? -3.486 -5.315 -15.108 1.00 84.25 100 ASN A CA 1
ATOM 767 C C . ASN A 1 100 ? -4.010 -6.578 -15.822 1.00 84.25 100 ASN A C 1
ATOM 769 O O . ASN A 1 100 ? -3.882 -7.688 -15.318 1.00 84.25 100 ASN A O 1
ATOM 773 N N . VAL A 1 101 ? -4.653 -6.426 -16.988 1.00 76.19 101 VAL A N 1
ATOM 774 C CA . VAL A 1 101 ? -5.184 -7.559 -17.763 1.00 76.19 101 VAL A CA 1
ATOM 775 C C . VAL A 1 101 ? -4.068 -8.574 -18.035 1.00 76.19 101 VAL A C 1
ATOM 777 O O . VAL A 1 101 ? -2.953 -8.203 -18.390 1.00 76.19 101 VAL A O 1
ATOM 780 N N . ASN A 1 102 ? -4.384 -9.860 -17.865 1.00 79.19 102 ASN A N 1
ATOM 781 C CA . ASN A 1 102 ? -3.457 -10.997 -17.958 1.00 79.19 102 ASN A CA 1
ATOM 782 C C . ASN A 1 102 ? -2.388 -11.084 -16.853 1.00 79.19 102 ASN A C 1
ATOM 784 O O . ASN A 1 102 ? -1.541 -11.974 -16.918 1.00 79.19 102 ASN A O 1
ATOM 788 N N . VAL A 1 103 ? -2.432 -10.225 -15.828 1.00 84.62 103 VAL A N 1
ATOM 789 C CA . VAL A 1 103 ? -1.568 -10.336 -14.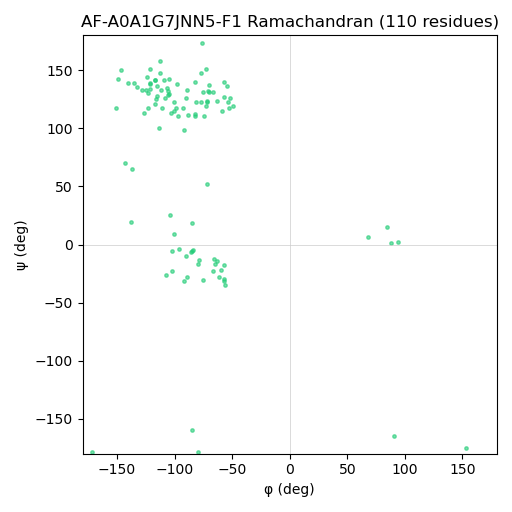647 1.00 84.62 103 VAL A CA 1
ATOM 790 C C . VAL A 1 103 ? -2.421 -10.366 -13.385 1.00 84.62 103 VAL A C 1
ATOM 792 O O . VAL A 1 103 ? -3.356 -9.588 -13.215 1.00 84.62 103 VAL A O 1
ATOM 795 N N . GLN A 1 104 ? -2.127 -11.304 -12.491 1.00 83.88 104 GLN A N 1
ATOM 796 C CA . GLN A 1 104 ? -2.915 -11.478 -11.281 1.00 83.88 104 GLN A CA 1
ATOM 797 C C . GLN A 1 104 ? -2.669 -10.326 -10.299 1.00 83.88 104 GLN A C 1
ATOM 799 O O . GLN A 1 104 ? -1.543 -10.098 -9.860 1.00 83.88 104 GLN A O 1
ATOM 804 N N . THR A 1 105 ? -3.743 -9.631 -9.927 1.00 87.06 105 THR A N 1
ATOM 805 C CA . THR A 1 105 ? -3.776 -8.773 -8.739 1.00 87.06 105 THR A CA 1
ATOM 806 C C . THR A 1 105 ? -3.866 -9.662 -7.503 1.00 87.06 105 THR A C 1
ATOM 808 O O . THR A 1 105 ? -4.704 -10.565 -7.440 1.00 87.06 105 THR A O 1
ATOM 811 N N . THR A 1 106 ? -3.010 -9.411 -6.516 1.00 89.81 106 THR A N 1
ATOM 812 C CA . THR A 1 106 ? -3.033 -10.143 -5.241 1.00 89.81 106 THR A CA 1
ATOM 813 C C . THR A 1 106 ? -3.788 -9.326 -4.206 1.00 89.81 106 THR A C 1
ATOM 815 O O . THR A 1 106 ? -3.600 -8.115 -4.125 1.00 89.81 106 THR A O 1
ATOM 818 N N . ILE A 1 107 ? -4.626 -9.982 -3.405 1.00 90.00 107 ILE A N 1
ATOM 819 C CA . ILE A 1 107 ? -5.334 -9.350 -2.292 1.00 90.00 107 ILE A CA 1
ATOM 820 C C . ILE A 1 107 ? -4.860 -10.001 -1.000 1.00 90.00 107 ILE A C 1
ATOM 822 O O . ILE A 1 107 ? -4.946 -11.220 -0.859 1.00 90.00 107 ILE A O 1
ATOM 826 N N . ASP A 1 108 ? -4.384 -9.183 -0.069 1.00 87.69 108 ASP A N 1
ATOM 827 C CA . ASP A 1 108 ? -4.020 -9.605 1.281 1.00 87.69 108 ASP A CA 1
ATOM 828 C C . ASP A 1 108 ? -4.903 -8.903 2.317 1.00 87.69 108 ASP A C 1
ATOM 830 O O . ASP A 1 108 ? -5.250 -7.728 2.164 1.00 87.69 108 ASP A O 1
ATOM 834 N N . VAL A 1 109 ? -5.281 -9.628 3.368 1.00 86.75 109 VAL A N 1
ATOM 835 C CA . VAL A 1 109 ? -6.157 -9.131 4.433 1.00 86.75 10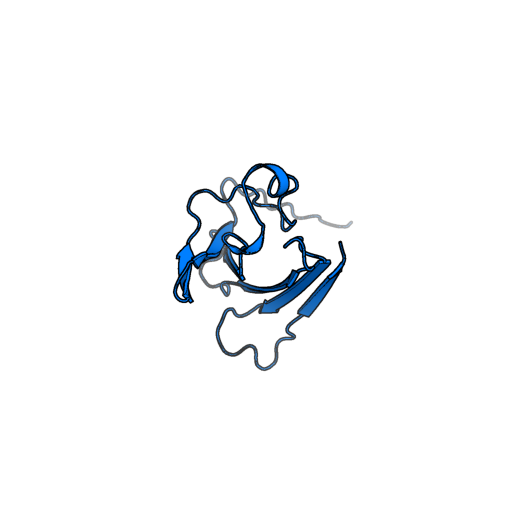9 VAL A CA 1
ATOM 836 C C . VAL A 1 109 ? -5.481 -9.345 5.776 1.00 86.75 109 VAL A C 1
ATOM 838 O O . VAL A 1 109 ? -5.355 -10.468 6.259 1.00 86.75 109 VAL A O 1
ATOM 841 N N . LEU A 1 110 ? -5.126 -8.239 6.423 1.00 81.56 110 LEU A N 1
ATOM 842 C CA . LEU A 1 110 ? -4.527 -8.228 7.749 1.00 81.56 110 LEU A CA 1
ATOM 843 C C . LEU A 1 110 ? -5.548 -7.756 8.786 1.00 81.56 110 LEU A C 1
ATOM 845 O O . LEU A 1 110 ? -6.163 -6.700 8.628 1.00 81.56 110 LEU A O 1
ATOM 849 N N . LYS A 1 111 ? -5.710 -8.534 9.857 1.00 80.75 111 LYS A N 1
ATOM 850 C CA . LYS A 1 111 ? -6.543 -8.199 11.020 1.00 80.75 111 LYS A CA 1
ATOM 851 C C . LYS A 1 111 ? -5.646 -7.794 12.192 1.00 80.75 111 LYS A C 1
ATOM 853 O O . LYS A 1 111 ? -4.575 -8.380 12.347 1.00 80.75 111 LYS A O 1
ATOM 858 N N . TYR A 1 112 ? -6.089 -6.809 12.970 1.00 70.06 112 TYR A N 1
ATOM 859 C CA . TYR A 1 112 ? -5.368 -6.239 14.116 1.00 70.06 112 TYR A CA 1
ATOM 860 C C . TYR A 1 112 ? -6.060 -6.556 15.438 1.00 70.06 112 TYR A C 1
ATOM 862 O O . TYR A 1 112 ? -7.308 -6.669 15.427 1.00 70.06 112 TYR A O 1
#

Nearest PDB structures (foldseek):
  2qux-assembly6_Q  TM=2.971E-01  e=7.187E+00  Pseudomonas phage PP7

Organism: NCBI:txid659014

pLDDT: mean 72.72, std 14.67, range [41.53, 92.75]

Sequence (112 aa):
MRTITVHESSGPVSQLAFSYVGPGGALTEDKCPLNPEIGLDRYLRIYGKFSDLLVREITVSQLNAPNQPITYSKLTYATNADGYVTTRVTEYHPLGKGSNVNVQTTIDVLKY

Mean predicted aligned error: 9.85 Å

Solvent-accessible surface area (backbone atoms only — not comparable to full-atom values): 6954 Å² total; per-residue (Å²): 137,85,88,82,86,82,83,85,71,98,60,78,55,62,48,78,46,40,25,23,51,39,92,90,71,48,78,43,74,51,91,73,67,91,58,91,60,102,56,83,58,88,58,43,83,76,78,51,72,49,77,68,69,48,63,34,37,38,39,41,38,40,65,79,42,78,88,52,59,44,25,27,35,41,44,47,76,43,61,52,97,90,38,49,68,42,35,41,39,38,41,36,27,70,55,16,94,61,83,45,82,99,52,84,68,48,77,46,80,49,77,103